Protein AF-A0A7J8RNU2-F1 (afdb_monomer_lite)

Organism: Gossypium davidsonii (NCBI:txid34287)

Structure (mmCIF, N/CA/C/O backbone):
data_AF-A0A7J8RNU2-F1
#
_entry.id   AF-A0A7J8RNU2-F1
#
loop_
_atom_site.group_PDB
_atom_site.id
_atom_site.type_symbol
_atom_site.label_atom_id
_atom_site.label_alt_id
_atom_site.label_comp_id
_atom_site.label_asym_id
_atom_site.label_entity_id
_atom_site.label_seq_id
_atom_site.pdbx_PDB_ins_code
_atom_site.Cartn_x
_atom_site.Cartn_y
_atom_site.Cartn_z
_atom_site.occupancy
_atom_site.B_iso_or_equiv
_atom_site.auth_seq_id
_atom_site.auth_comp_id
_atom_site.auth_asym_id
_atom_site.auth_atom_id
_atom_site.pdbx_PDB_model_num
ATOM 1 N N . MET A 1 1 ? -18.047 4.718 12.276 1.00 72.69 1 MET A N 1
ATOM 2 C CA . MET A 1 1 ? -16.599 5.070 12.309 1.00 72.69 1 MET A CA 1
ATOM 3 C C . MET A 1 1 ? -15.833 4.086 11.415 1.00 72.69 1 MET A C 1
ATOM 5 O O . MET A 1 1 ? -16.362 3.006 11.207 1.00 72.69 1 MET A O 1
ATOM 9 N N . VAL A 1 2 ? -14.664 4.427 10.847 1.00 89.31 2 VAL A N 1
ATOM 10 C CA . VAL A 1 2 ? -13.975 3.665 9.760 1.00 89.31 2 VAL A CA 1
ATOM 11 C C . VAL A 1 2 ? -13.922 2.143 9.970 1.00 89.31 2 VAL A C 1
ATOM 13 O O . VAL A 1 2 ? -14.193 1.394 9.038 1.00 89.31 2 VAL A O 1
ATOM 16 N N . GLU A 1 3 ? -13.651 1.686 11.192 1.00 93.69 3 GLU A N 1
ATOM 17 C CA . GLU A 1 3 ? -13.637 0.262 11.555 1.00 93.69 3 GLU A CA 1
ATOM 18 C C . GLU A 1 3 ? -14.936 -0.479 11.197 1.00 93.69 3 GLU A C 1
ATOM 20 O O . GLU A 1 3 ? -14.891 -1.553 10.603 1.00 93.69 3 GLU A O 1
ATOM 25 N N . GLN A 1 4 ? -16.094 0.117 11.495 1.00 95.00 4 GLN A N 1
ATOM 26 C CA . GLN A 1 4 ? -17.406 -0.473 11.205 1.00 95.00 4 GLN A CA 1
ATOM 27 C C . GLN A 1 4 ? -17.639 -0.608 9.696 1.00 95.00 4 GLN A C 1
ATOM 29 O O . GLN A 1 4 ? -18.223 -1.587 9.240 1.00 95.00 4 GLN A O 1
ATOM 34 N N . GLU A 1 5 ? -17.158 0.357 8.909 1.00 94.19 5 GLU A N 1
ATOM 35 C CA . GLU A 1 5 ? -17.260 0.295 7.450 1.00 94.19 5 GLU A CA 1
ATOM 36 C C . GLU A 1 5 ? -16.344 -0.800 6.890 1.00 94.19 5 GLU A C 1
ATOM 38 O O . GLU A 1 5 ? -16.766 -1.574 6.033 1.00 94.19 5 GLU A O 1
ATOM 43 N N . CYS A 1 6 ? -15.127 -0.947 7.427 1.00 93.56 6 CYS A N 1
ATOM 44 C CA . CYS A 1 6 ? -14.254 -2.071 7.085 1.00 93.56 6 CYS A CA 1
ATOM 45 C C . CYS A 1 6 ? -14.905 -3.420 7.420 1.00 93.56 6 CYS A C 1
ATOM 47 O O . CYS A 1 6 ? -14.882 -4.319 6.584 1.00 93.56 6 CYS A O 1
ATOM 49 N N . GLN A 1 7 ? -15.531 -3.557 8.594 1.00 94.81 7 GLN A N 1
ATOM 50 C CA . GLN A 1 7 ? -16.254 -4.775 8.984 1.00 94.81 7 GLN A CA 1
ATOM 51 C C . GLN A 1 7 ? -17.425 -5.076 8.036 1.00 94.81 7 GLN A C 1
ATOM 53 O O . GLN A 1 7 ? -17.612 -6.224 7.636 1.00 94.81 7 GLN A O 1
ATOM 58 N N . ARG A 1 8 ? -18.170 -4.046 7.615 1.00 95.56 8 ARG A N 1
ATOM 59 C CA . ARG A 1 8 ? -19.264 -4.170 6.639 1.00 95.56 8 ARG A CA 1
ATOM 60 C C . ARG A 1 8 ? -18.787 -4.661 5.271 1.00 95.56 8 ARG A C 1
ATOM 62 O O . ARG A 1 8 ? -19.500 -5.407 4.612 1.00 95.56 8 ARG A O 1
ATOM 69 N N . TRP A 1 9 ? -17.613 -4.233 4.812 1.00 95.12 9 TRP A N 1
ATOM 70 C CA . TRP A 1 9 ? -17.040 -4.722 3.552 1.00 95.12 9 TRP A CA 1
ATOM 71 C C . TRP A 1 9 ? -16.428 -6.113 3.693 1.00 95.12 9 TRP A C 1
ATOM 73 O O . TRP A 1 9 ? -16.591 -6.942 2.798 1.00 95.12 9 TRP A O 1
ATOM 83 N N . ALA A 1 10 ? -15.792 -6.395 4.828 1.00 93.19 10 ALA A N 1
ATOM 84 C CA . ALA A 1 10 ? -15.265 -7.719 5.128 1.00 93.19 10 ALA A CA 1
ATOM 85 C C . ALA A 1 10 ? -16.379 -8.779 5.157 1.00 93.19 10 ALA A C 1
ATOM 87 O O . ALA A 1 10 ? -16.202 -9.858 4.597 1.00 93.19 10 ALA A O 1
ATOM 88 N N . SER A 1 11 ? -17.559 -8.467 5.713 1.00 95.06 11 SER A N 1
ATOM 89 C CA . SER A 1 11 ? -18.706 -9.393 5.710 1.00 95.06 11 SER A CA 1
ATOM 90 C C . SER A 1 11 ? -19.267 -9.679 4.312 1.00 95.06 11 SER A C 1
ATOM 92 O O . SER A 1 11 ? -19.931 -10.693 4.117 1.00 95.06 11 SER A O 1
ATOM 94 N N . LYS A 1 12 ? -18.953 -8.832 3.324 1.00 95.88 12 LYS A N 1
ATOM 95 C CA . LYS A 1 12 ? -19.249 -9.048 1.899 1.00 95.88 12 LYS A CA 1
ATOM 96 C C . LYS A 1 12 ? -18.150 -9.822 1.161 1.00 95.88 12 LYS A C 1
ATOM 98 O O . LYS A 1 12 ? -18.189 -9.916 -0.061 1.00 95.88 12 LYS A O 1
ATOM 103 N N . GLY A 1 13 ? -17.150 -10.338 1.877 1.00 94.00 13 GLY A N 1
ATOM 104 C CA . GLY A 1 13 ? -16.038 -11.096 1.304 1.00 94.00 13 GLY A CA 1
ATOM 105 C C . GLY A 1 13 ? -14.924 -10.239 0.696 1.00 94.00 13 GLY A C 1
ATOM 106 O O . GLY A 1 13 ? -14.031 -10.782 0.049 1.00 94.00 13 GLY A O 1
ATOM 107 N N . ILE A 1 14 ? -14.934 -8.915 0.895 1.00 95.06 14 ILE A N 1
ATOM 108 C CA . ILE A 1 14 ? -13.822 -8.064 0.456 1.00 95.06 14 ILE A CA 1
ATOM 109 C C . ILE A 1 14 ? -12.623 -8.288 1.380 1.00 95.06 14 ILE A C 1
ATOM 111 O O . ILE A 1 14 ? -12.745 -8.198 2.601 1.00 95.06 14 ILE A O 1
ATOM 115 N N . ASN A 1 15 ? -11.445 -8.527 0.798 1.00 91.31 15 ASN A N 1
ATOM 116 C CA . ASN A 1 15 ? -10.196 -8.648 1.549 1.00 91.31 15 ASN A CA 1
ATOM 117 C C . ASN A 1 15 ? -9.733 -7.268 2.049 1.00 91.31 15 ASN A C 1
ATOM 119 O O . ASN A 1 15 ? -8.976 -6.563 1.380 1.00 91.31 15 ASN A O 1
ATOM 123 N N . ILE A 1 16 ? -10.235 -6.867 3.216 1.00 92.88 16 ILE A N 1
ATOM 124 C CA . ILE A 1 16 ? -9.942 -5.589 3.864 1.00 92.88 16 ILE A CA 1
ATOM 125 C C . ILE A 1 16 ? -9.574 -5.817 5.327 1.00 92.88 16 ILE A C 1
ATOM 127 O O . ILE A 1 16 ? -10.202 -6.600 6.032 1.00 92.88 16 ILE A O 1
ATOM 131 N N . THR A 1 17 ? -8.543 -5.118 5.799 1.00 90.56 17 THR A N 1
ATOM 132 C CA . THR A 1 17 ? -8.098 -5.182 7.196 1.00 90.56 17 THR A CA 1
ATOM 133 C C . THR A 1 17 ? -8.035 -3.777 7.780 1.00 90.56 17 THR A C 1
ATOM 135 O O . THR A 1 17 ? -7.386 -2.898 7.215 1.00 90.56 17 THR A O 1
ATOM 138 N N . TYR A 1 18 ? -8.683 -3.569 8.926 1.00 92.25 18 TYR A N 1
ATOM 139 C CA . TYR A 1 18 ? -8.556 -2.337 9.700 1.00 92.25 18 TYR A CA 1
ATOM 140 C C . TYR A 1 18 ? -7.345 -2.431 10.634 1.00 92.25 18 TYR A C 1
ATOM 142 O O . TYR A 1 18 ? -7.151 -3.442 11.307 1.00 92.25 18 TYR A O 1
ATOM 150 N N . GLN A 1 19 ? -6.507 -1.395 10.656 1.00 89.62 19 GLN A N 1
ATOM 151 C CA . GLN A 1 19 ? -5.301 -1.348 11.481 1.00 89.62 19 GLN A CA 1
ATOM 152 C C . GLN A 1 19 ? -5.173 0.021 12.140 1.00 89.62 19 GLN A C 1
ATOM 154 O O . GLN A 1 19 ? -5.241 1.054 11.472 1.00 89.62 19 GLN A O 1
ATOM 159 N N . ILE A 1 20 ? -4.920 0.015 13.446 1.00 89.62 20 ILE A N 1
ATOM 160 C CA . ILE A 1 20 ? -4.573 1.201 14.226 1.00 89.62 20 ILE A CA 1
ATOM 161 C C . ILE A 1 20 ? -3.194 1.029 14.848 1.00 89.62 20 ILE A C 1
ATOM 163 O O . ILE A 1 20 ? -2.641 -0.068 14.920 1.00 89.62 20 ILE A O 1
ATOM 167 N N . ARG A 1 21 ? -2.631 2.147 15.287 1.00 86.69 21 ARG A N 1
ATOM 168 C CA . ARG A 1 21 ? -1.355 2.209 15.987 1.00 86.69 21 ARG A CA 1
ATOM 169 C C . ARG A 1 21 ? -1.523 3.043 17.243 1.00 86.69 21 ARG A C 1
ATOM 171 O O . ARG A 1 21 ? -2.259 4.025 17.229 1.00 86.69 21 ARG A O 1
ATOM 178 N N . GLU A 1 22 ? -0.816 2.662 18.295 1.00 84.44 22 GLU A N 1
ATOM 179 C CA . GLU A 1 22 ? -0.909 3.316 19.603 1.00 84.44 22 GLU A CA 1
ATOM 180 C C . GLU A 1 22 ? -0.263 4.709 19.602 1.00 84.44 22 GLU A C 1
ATOM 182 O O . GLU A 1 22 ? -0.740 5.619 20.272 1.00 84.44 22 GLU A O 1
ATOM 187 N N . ASN A 1 23 ? 0.793 4.911 18.803 1.00 85.50 23 ASN A N 1
ATOM 188 C CA . ASN A 1 23 ? 1.496 6.191 18.696 1.00 85.50 23 ASN A CA 1
ATOM 189 C C . ASN A 1 23 ? 1.408 6.804 17.291 1.00 85.50 23 ASN A C 1
ATOM 191 O O . ASN A 1 23 ? 1.273 6.110 16.281 1.00 85.50 23 ASN A O 1
ATOM 195 N N . ARG A 1 24 ? 1.527 8.138 17.221 1.00 85.75 24 ARG A N 1
ATOM 196 C CA . ARG A 1 24 ? 1.455 8.912 15.968 1.00 85.75 24 ARG A CA 1
ATOM 197 C C . ARG A 1 24 ? 2.818 9.214 15.328 1.00 85.75 24 ARG A C 1
ATOM 199 O O . ARG A 1 24 ? 2.877 9.933 14.327 1.00 85.75 24 ARG A O 1
ATOM 206 N N . THR A 1 25 ? 3.900 8.620 15.821 1.00 87.94 25 THR A N 1
ATOM 207 C CA . THR A 1 25 ? 5.277 8.896 15.381 1.00 87.94 25 THR A CA 1
ATOM 208 C C . THR A 1 25 ? 5.465 8.673 13.878 1.00 87.94 25 THR A C 1
ATOM 210 O O . THR A 1 25 ? 5.077 7.640 13.340 1.00 87.94 25 THR A O 1
ATOM 213 N N . GLY A 1 26 ? 6.027 9.648 13.162 1.00 85.00 26 GLY A N 1
ATOM 214 C CA . GLY A 1 26 ? 6.294 9.536 11.720 1.00 85.00 26 GLY A CA 1
ATOM 215 C C . GLY A 1 26 ? 5.065 9.626 10.800 1.00 85.00 26 GLY A C 1
ATOM 216 O O . GLY A 1 26 ? 5.201 9.382 9.604 1.00 85.00 26 GLY A O 1
ATOM 217 N N . TYR A 1 27 ? 3.877 9.975 11.320 1.00 88.94 27 TYR A N 1
ATOM 218 C CA . TYR A 1 27 ? 2.659 10.235 10.528 1.00 88.94 27 TYR A CA 1
ATOM 219 C C . TYR A 1 27 ? 2.387 9.172 9.439 1.00 88.94 27 TYR A C 1
ATOM 221 O O . TYR A 1 27 ? 2.277 7.988 9.763 1.00 88.94 27 TYR A O 1
ATOM 229 N N . LYS A 1 28 ? 2.271 9.584 8.166 1.00 86.81 28 LYS A N 1
ATOM 230 C CA . LYS A 1 28 ? 2.007 8.712 7.011 1.00 86.81 28 LYS A CA 1
ATOM 231 C C . LYS A 1 28 ? 3.134 7.697 6.792 1.00 86.81 28 LYS A C 1
ATOM 233 O O . LYS A 1 28 ? 2.858 6.515 6.620 1.00 86.81 28 LYS A O 1
ATOM 238 N N . ALA A 1 29 ? 4.393 8.130 6.885 1.00 89.12 29 ALA A N 1
ATOM 239 C CA . ALA A 1 29 ? 5.552 7.250 6.723 1.00 89.12 29 ALA A CA 1
ATOM 240 C C . ALA A 1 29 ? 5.639 6.195 7.840 1.00 89.12 29 ALA A C 1
ATOM 242 O O . ALA A 1 29 ? 5.932 5.032 7.576 1.00 89.12 29 ALA A O 1
ATOM 243 N N . GLY A 1 30 ? 5.321 6.580 9.080 1.00 90.19 30 GLY A N 1
ATOM 244 C CA . GLY A 1 30 ? 5.244 5.662 10.216 1.00 90.19 30 GLY A CA 1
ATOM 245 C C . GLY A 1 30 ? 4.125 4.633 10.055 1.00 90.19 30 GLY A C 1
ATOM 246 O O . GLY A 1 30 ? 4.353 3.445 10.260 1.00 90.19 30 GLY A O 1
ATOM 247 N N . ALA A 1 31 ? 2.938 5.069 9.619 1.00 90.00 31 ALA A N 1
ATOM 248 C CA . ALA A 1 31 ? 1.823 4.166 9.335 1.00 90.00 31 ALA A CA 1
ATOM 249 C C . ALA A 1 31 ? 2.170 3.155 8.230 1.00 90.00 31 ALA A C 1
ATOM 251 O O . ALA A 1 31 ? 1.926 1.961 8.396 1.00 90.00 31 ALA A O 1
ATOM 252 N N . LEU A 1 32 ? 2.802 3.613 7.146 1.00 90.69 32 LEU A N 1
ATOM 253 C CA . LEU A 1 32 ? 3.255 2.743 6.063 1.00 90.69 32 LEU A CA 1
ATOM 254 C C . LEU A 1 32 ? 4.311 1.742 6.547 1.00 90.69 32 LEU A C 1
ATOM 256 O O . LEU A 1 32 ? 4.181 0.549 6.291 1.00 90.69 32 LEU A O 1
ATOM 260 N N . LYS A 1 33 ? 5.323 2.204 7.294 1.00 91.44 33 LYS A N 1
ATOM 261 C CA . LYS A 1 33 ? 6.384 1.345 7.836 1.00 91.44 33 LYS A CA 1
ATOM 262 C C . LYS A 1 33 ? 5.821 0.219 8.704 1.00 91.44 33 LYS A C 1
ATOM 264 O O . LYS A 1 33 ? 6.255 -0.918 8.560 1.00 91.44 33 LYS A O 1
ATOM 269 N N . G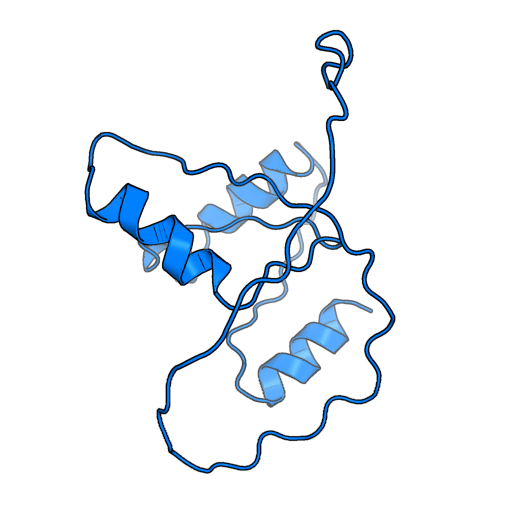LU A 1 34 ? 4.873 0.514 9.592 1.00 90.81 34 GLU A N 1
ATOM 270 C CA . GLU A 1 34 ? 4.233 -0.523 10.413 1.00 90.81 34 GLU A CA 1
ATOM 271 C C . GLU A 1 34 ? 3.310 -1.431 9.589 1.00 90.81 34 GLU A C 1
ATOM 273 O O . GLU A 1 34 ? 3.281 -2.641 9.816 1.00 90.81 34 GLU A O 1
ATOM 278 N N . GLY A 1 35 ? 2.604 -0.882 8.595 1.00 90.50 35 GLY A N 1
ATOM 279 C CA . GLY A 1 35 ? 1.784 -1.656 7.661 1.00 90.50 35 GLY A CA 1
ATOM 280 C C . GLY A 1 35 ? 2.592 -2.703 6.892 1.00 90.50 35 GLY A C 1
ATOM 281 O O . GLY A 1 35 ? 2.183 -3.859 6.821 1.00 90.50 35 GLY A O 1
ATOM 282 N N . LEU A 1 36 ? 3.783 -2.340 6.407 1.00 91.38 36 LEU A N 1
ATOM 283 C CA . LEU A 1 36 ? 4.666 -3.243 5.659 1.00 91.38 36 LEU A CA 1
ATOM 284 C C . LEU A 1 36 ? 5.241 -4.399 6.498 1.00 91.38 36 LEU A C 1
ATOM 286 O O . LEU A 1 36 ? 5.685 -5.396 5.936 1.00 91.38 36 LEU A O 1
ATOM 290 N N . LYS A 1 37 ? 5.221 -4.319 7.836 1.00 91.50 37 LYS A N 1
ATOM 291 C CA . LYS A 1 37 ? 5.683 -5.420 8.707 1.00 91.50 37 LYS A CA 1
ATOM 292 C C . LYS A 1 37 ? 4.654 -6.539 8.873 1.00 91.50 37 LYS A C 1
ATOM 294 O O . LYS A 1 37 ? 4.986 -7.595 9.418 1.00 91.50 37 LYS A O 1
ATOM 299 N N . ARG A 1 38 ? 3.398 -6.309 8.482 1.00 90.75 38 ARG A N 1
ATOM 300 C CA . ARG A 1 38 ? 2.304 -7.256 8.721 1.00 90.75 38 ARG A CA 1
ATOM 301 C C . ARG A 1 38 ? 2.504 -8.530 7.903 1.00 90.75 38 ARG A C 1
ATOM 303 O O . ARG A 1 38 ? 2.939 -8.483 6.758 1.00 90.75 38 ARG A O 1
ATOM 310 N N . SER A 1 39 ? 2.166 -9.677 8.493 1.00 90.69 39 SER A N 1
ATOM 311 C CA . SER A 1 39 ? 2.368 -10.996 7.876 1.00 90.69 39 SER A CA 1
ATOM 312 C C . SER A 1 39 ? 1.691 -11.116 6.514 1.00 90.69 39 SER A C 1
ATOM 314 O O . SER A 1 39 ? 2.317 -11.596 5.578 1.00 90.69 39 SER A O 1
ATOM 316 N N . TYR A 1 40 ? 0.466 -10.603 6.376 1.00 85.69 40 TYR A N 1
ATOM 317 C CA . TYR A 1 40 ? -0.274 -10.644 5.114 1.00 85.69 40 TYR A CA 1
ATOM 318 C C . TYR A 1 40 ? 0.403 -9.853 3.981 1.00 85.69 40 TYR A C 1
ATOM 320 O O . TYR A 1 40 ? 0.253 -10.226 2.824 1.00 85.69 40 TYR A O 1
ATOM 328 N N . VAL A 1 41 ? 1.187 -8.810 4.291 1.00 88.56 41 VAL A N 1
ATOM 329 C CA . VAL A 1 41 ? 1.919 -8.020 3.281 1.00 88.56 41 VAL A CA 1
ATOM 330 C C . VAL A 1 41 ? 3.142 -8.768 2.757 1.00 88.56 41 VAL A C 1
ATOM 332 O O . VAL A 1 41 ? 3.545 -8.553 1.621 1.00 88.56 41 VAL A O 1
ATOM 335 N N . LYS A 1 42 ? 3.711 -9.698 3.536 1.00 87.50 42 LYS A N 1
ATOM 336 C CA . LYS A 1 42 ? 4.888 -10.482 3.119 1.00 87.50 42 LYS A CA 1
ATOM 337 C C . LYS A 1 42 ? 4.622 -11.388 1.914 1.00 87.50 42 LYS A C 1
ATOM 339 O O . LYS A 1 42 ? 5.569 -11.876 1.312 1.00 87.50 42 LYS A O 1
ATOM 344 N N . HIS A 1 43 ? 3.353 -11.623 1.591 1.00 88.06 43 HIS A N 1
ATOM 345 C CA . HIS A 1 43 ? 2.921 -12.400 0.432 1.00 88.06 43 HIS A CA 1
ATOM 346 C C . HIS A 1 43 ? 2.567 -11.519 -0.777 1.00 88.06 43 HIS A C 1
ATOM 348 O O . HIS A 1 43 ? 2.169 -12.042 -1.813 1.00 88.06 43 HIS A O 1
ATOM 354 N N . CYS A 1 44 ? 2.677 -10.192 -0.655 1.00 91.06 44 CYS A N 1
ATOM 355 C CA . CYS A 1 44 ? 2.418 -9.253 -1.739 1.00 91.06 44 CYS A CA 1
ATOM 356 C C . CYS A 1 44 ? 3.718 -8.919 -2.479 1.00 91.06 44 CYS A C 1
ATOM 358 O O . CYS A 1 44 ? 4.697 -8.512 -1.860 1.00 91.06 44 CYS A O 1
ATOM 360 N N . GLU A 1 45 ? 3.701 -9.019 -3.806 1.00 91.88 45 GLU A N 1
ATOM 361 C CA . GLU A 1 45 ? 4.831 -8.614 -4.658 1.00 91.88 45 GLU A CA 1
ATOM 362 C C . GLU A 1 45 ? 4.895 -7.092 -4.848 1.00 91.88 45 GLU A C 1
ATOM 364 O O . GLU A 1 45 ? 5.970 -6.507 -4.952 1.00 91.88 45 GLU A O 1
ATOM 369 N N . TYR A 1 46 ? 3.729 -6.440 -4.850 1.00 93.88 46 TYR A N 1
ATOM 370 C CA . TYR A 1 46 ? 3.583 -5.006 -5.072 1.00 93.88 46 TYR A CA 1
ATOM 371 C C . TYR A 1 46 ? 2.705 -4.373 -3.996 1.00 93.88 46 TYR A C 1
ATOM 373 O O . TYR A 1 46 ? 1.771 -4.992 -3.483 1.00 93.88 46 TYR A O 1
ATOM 381 N N . VAL A 1 47 ? 2.970 -3.101 -3.696 1.00 93.50 47 VAL A N 1
ATOM 382 C CA . VAL A 1 47 ? 2.172 -2.298 -2.764 1.00 93.50 47 VAL A CA 1
ATOM 383 C C . VAL A 1 47 ? 1.704 -1.035 -3.472 1.00 93.50 47 VAL A C 1
ATOM 385 O O . VAL A 1 47 ? 2.512 -0.257 -3.974 1.00 93.50 47 VAL A O 1
ATOM 388 N N . ALA A 1 48 ? 0.391 -0.818 -3.484 1.00 93.75 48 ALA A N 1
ATOM 389 C CA . ALA A 1 48 ? -0.218 0.423 -3.944 1.00 93.75 48 ALA A CA 1
ATOM 390 C C . ALA A 1 48 ? -0.672 1.256 -2.740 1.00 93.75 48 ALA A C 1
ATOM 392 O O . ALA A 1 48 ? -1.261 0.727 -1.797 1.00 93.75 48 ALA A O 1
ATOM 393 N N . ILE A 1 49 ? -0.396 2.560 -2.770 1.00 92.25 49 ILE A N 1
ATOM 394 C CA . ILE A 1 49 ? -0.714 3.488 -1.681 1.00 92.25 49 ILE A CA 1
ATOM 395 C C . ILE A 1 49 ? -1.643 4.565 -2.233 1.00 92.25 49 ILE A C 1
ATOM 397 O O . ILE A 1 49 ? -1.292 5.256 -3.188 1.00 92.25 49 ILE A O 1
ATOM 401 N N . PHE A 1 50 ? -2.804 4.723 -1.602 1.00 90.25 50 PHE A N 1
ATOM 402 C CA . PHE A 1 50 ? -3.790 5.748 -1.932 1.00 90.25 50 PHE A CA 1
ATOM 403 C C . PHE A 1 50 ? -4.115 6.570 -0.686 1.00 90.25 50 PHE A C 1
ATOM 405 O O . PHE A 1 50 ? -4.191 6.021 0.416 1.00 90.25 50 PHE A O 1
ATOM 412 N N . ASP A 1 51 ? -4.305 7.877 -0.858 1.00 88.38 51 ASP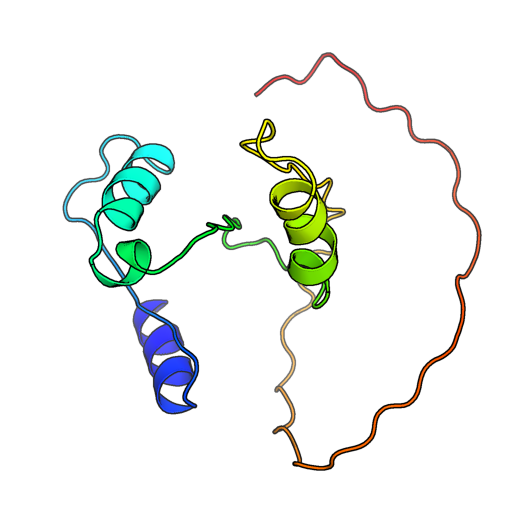 A N 1
ATOM 413 C CA . ASP A 1 51 ? -4.874 8.718 0.195 1.00 88.38 51 ASP A CA 1
ATOM 414 C C . ASP A 1 51 ? -6.383 8.466 0.335 1.00 88.38 51 ASP A C 1
ATOM 416 O O . ASP A 1 51 ? -7.041 8.007 -0.598 1.00 88.38 51 ASP A O 1
ATOM 420 N N . ALA A 1 52 ? -6.932 8.717 1.526 1.00 86.31 52 ALA A N 1
ATOM 421 C CA . ALA A 1 52 ? -8.303 8.330 1.884 1.00 86.31 52 ALA A CA 1
ATOM 422 C C . ALA A 1 52 ? -9.395 9.075 1.091 1.00 86.31 52 ALA A C 1
ATOM 424 O O . ALA A 1 52 ? -10.536 8.622 1.018 1.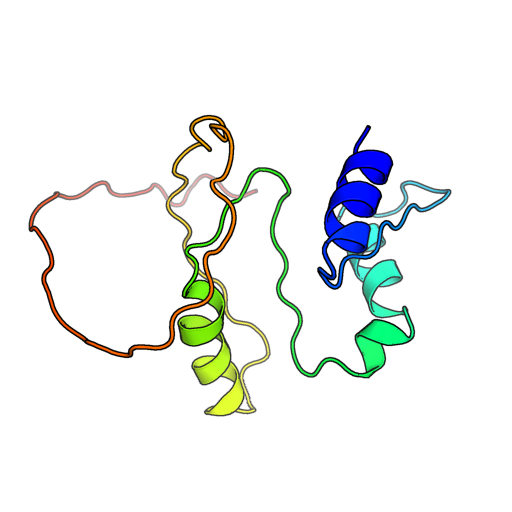00 86.31 52 ALA A O 1
ATOM 425 N N . ASP A 1 53 ? -9.054 10.219 0.515 1.00 83.38 53 ASP A N 1
ATOM 426 C CA . ASP A 1 53 ? -9.900 11.044 -0.342 1.00 83.38 53 ASP A CA 1
ATOM 427 C C . ASP A 1 53 ? -9.721 10.7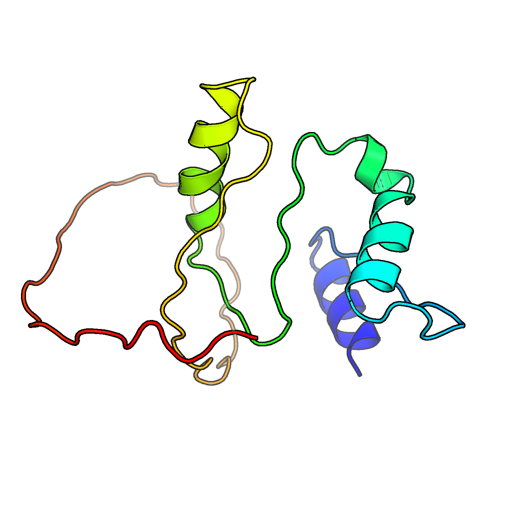33 -1.835 1.00 83.38 53 ASP A C 1
ATOM 429 O O . ASP A 1 53 ? -10.468 11.246 -2.674 1.00 83.38 53 ASP A O 1
ATOM 433 N N . PHE A 1 54 ? -8.774 9.857 -2.179 1.00 81.81 54 PHE A N 1
ATOM 434 C CA . PHE A 1 54 ? -8.480 9.511 -3.554 1.00 81.81 54 PHE A CA 1
ATOM 435 C C . PHE A 1 54 ? -9.206 8.236 -4.008 1.00 81.81 54 PHE A C 1
ATOM 437 O O . PHE A 1 54 ? -9.141 7.184 -3.372 1.00 81.81 54 PHE A O 1
ATOM 444 N N . ARG A 1 55 ? -9.871 8.318 -5.167 1.00 85.38 55 ARG A N 1
ATOM 445 C CA . ARG A 1 55 ? -10.538 7.185 -5.823 1.00 85.38 55 ARG A CA 1
ATOM 446 C C . ARG A 1 55 ? -9.835 6.862 -7.146 1.00 85.38 55 ARG A C 1
ATOM 448 O O . ARG A 1 55 ? -10.024 7.612 -8.105 1.00 85.38 55 ARG A O 1
ATOM 455 N N . PRO A 1 56 ? -9.023 5.790 -7.219 1.00 85.50 56 PRO A N 1
ATOM 456 C CA . PRO A 1 56 ? -8.416 5.374 -8.478 1.00 85.50 56 PRO A CA 1
ATOM 457 C C . PRO A 1 56 ? -9.481 4.932 -9.480 1.00 85.50 56 PRO A C 1
ATOM 459 O O . PRO A 1 56 ? -10.521 4.391 -9.102 1.00 85.50 56 PRO A O 1
ATOM 462 N N . GLU A 1 57 ? -9.187 5.114 -10.768 1.00 87.81 57 GLU A N 1
ATOM 463 C CA . GLU A 1 57 ? -9.954 4.456 -11.826 1.00 87.81 57 GLU A CA 1
ATOM 464 C C . GLU A 1 57 ? -9.862 2.925 -11.649 1.00 87.81 57 GLU A C 1
ATOM 466 O O . GLU A 1 57 ? -8.796 2.429 -11.261 1.00 87.81 57 GLU A O 1
ATOM 471 N N . PRO A 1 58 ? -10.925 2.151 -11.945 1.00 89.88 58 PRO A N 1
ATOM 472 C CA . PRO A 1 58 ? -10.944 0.702 -11.706 1.00 89.88 58 PRO A CA 1
ATOM 473 C C . PRO A 1 58 ? -9.814 -0.073 -12.403 1.00 89.88 58 PRO A C 1
ATOM 475 O O . PRO A 1 58 ? -9.430 -1.158 -11.972 1.00 89.88 58 PRO A O 1
ATOM 478 N N . ASP A 1 59 ? -9.261 0.483 -13.481 1.00 91.31 59 ASP A N 1
ATOM 479 C CA . ASP A 1 59 ? -8.186 -0.110 -14.273 1.00 91.31 59 ASP A CA 1
ATOM 480 C C . ASP A 1 59 ? -6.771 0.313 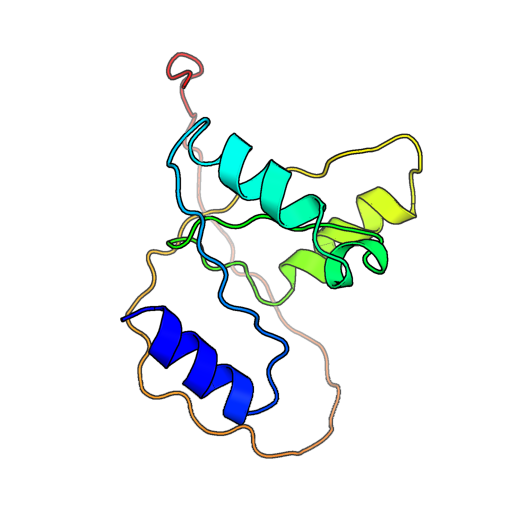-13.833 1.00 91.31 59 ASP A C 1
ATOM 482 O O . ASP A 1 59 ? -5.786 -0.118 -14.436 1.00 91.31 59 ASP A O 1
ATOM 486 N N . PHE A 1 60 ? -6.650 1.138 -12.787 1.00 91.88 60 PHE A N 1
ATOM 487 C CA . PHE A 1 60 ? -5.395 1.760 -12.362 1.00 91.88 60 PHE A CA 1
ATOM 488 C C . PHE A 1 60 ? -4.255 0.751 -12.193 1.00 91.88 60 PHE A C 1
ATOM 490 O O . PHE A 1 60 ? -3.191 0.921 -12.786 1.00 91.88 60 PHE A O 1
ATOM 497 N N . LEU A 1 61 ? -4.487 -0.321 -11.426 1.00 92.50 61 LEU A N 1
ATOM 498 C CA . LEU A 1 61 ? -3.471 -1.344 -11.158 1.00 92.50 61 LEU A CA 1
ATOM 499 C C . LEU A 1 61 ? -3.096 -2.125 -12.422 1.00 92.50 61 LEU A C 1
ATOM 501 O O . LEU A 1 61 ? -1.922 -2.413 -12.638 1.00 92.50 61 LEU A O 1
ATOM 505 N N . ARG A 1 62 ? -4.072 -2.408 -13.298 1.00 94.75 62 ARG A N 1
ATOM 506 C CA . ARG A 1 62 ? -3.827 -3.098 -14.578 1.00 94.75 62 ARG A CA 1
ATOM 507 C C . ARG A 1 62 ? -2.927 -2.274 -15.496 1.00 94.75 62 ARG A C 1
ATOM 509 O O . ARG A 1 62 ? -2.163 -2.850 -16.259 1.00 94.75 62 ARG A O 1
ATOM 516 N N . ARG A 1 63 ? -3.006 -0.942 -15.418 1.00 93.25 63 ARG A N 1
ATOM 517 C CA . ARG A 1 63 ? -2.145 -0.030 -16.182 1.00 93.25 63 ARG A CA 1
ATOM 518 C C . ARG A 1 63 ? -0.788 0.223 -15.526 1.00 93.25 63 ARG A C 1
ATOM 520 O O . ARG A 1 63 ? 0.167 0.470 -16.252 1.00 93.25 63 ARG A O 1
ATOM 527 N N . SER A 1 64 ? -0.686 0.196 -14.196 1.00 94.00 64 SER A N 1
ATOM 528 C CA . SER A 1 64 ? 0.549 0.561 -13.486 1.00 94.00 64 SER A CA 1
ATOM 529 C C . SER A 1 64 ? 1.506 -0.611 -13.255 1.00 94.00 64 SER A C 1
ATOM 531 O O . SER A 1 64 ? 2.708 -0.447 -13.448 1.00 94.00 64 SER A O 1
ATOM 533 N N . ILE A 1 65 ? 1.001 -1.796 -12.900 1.00 95.12 65 ILE A N 1
ATOM 534 C CA . ILE A 1 65 ? 1.829 -2.975 -12.586 1.00 95.12 65 ILE A CA 1
ATOM 535 C C . ILE A 1 65 ? 2.742 -3.410 -13.752 1.00 95.12 65 ILE A C 1
ATOM 537 O O . ILE A 1 65 ? 3.903 -3.721 -13.480 1.00 95.12 65 ILE A O 1
ATOM 541 N N . PRO A 1 66 ? 2.322 -3.386 -15.037 1.00 95.81 66 PRO A N 1
ATOM 542 C CA . PRO A 1 66 ? 3.190 -3.807 -16.141 1.00 95.81 66 PRO A CA 1
ATOM 543 C C . PRO A 1 66 ? 4.517 -3.044 -16.244 1.00 95.81 66 PRO A C 1
ATOM 545 O O . PRO A 1 66 ? 5.501 -3.613 -16.706 1.00 95.81 66 PRO A O 1
ATOM 548 N N . PHE A 1 67 ? 4.581 -1.786 -15.793 1.00 94.31 67 PHE A N 1
ATOM 549 C CA . PHE A 1 67 ? 5.838 -1.029 -15.770 1.00 94.31 67 PHE A CA 1
ATOM 550 C C . PHE A 1 67 ? 6.862 -1.610 -14.784 1.00 94.31 67 PHE A C 1
ATOM 552 O O . PHE A 1 67 ? 8.055 -1.500 -15.040 1.00 94.31 67 PHE A O 1
ATOM 559 N N . LEU A 1 68 ? 6.405 -2.234 -13.691 1.00 93.94 68 LEU A N 1
ATOM 560 C CA . LEU A 1 68 ? 7.260 -2.909 -12.707 1.00 93.94 68 LEU A CA 1
ATOM 561 C C . LEU A 1 68 ? 7.614 -4.333 -13.153 1.00 93.94 68 LEU A C 1
ATOM 563 O O . LEU A 1 68 ? 8.749 -4.763 -13.000 1.00 93.94 68 LEU A O 1
ATOM 567 N N . VAL A 1 69 ? 6.656 -5.066 -13.730 1.00 95.06 69 VAL A N 1
ATOM 568 C CA . VAL A 1 69 ? 6.873 -6.450 -14.199 1.00 95.06 69 VAL A CA 1
ATOM 569 C C . VAL A 1 69 ? 7.874 -6.497 -15.354 1.00 95.06 69 VAL A C 1
ATOM 571 O O . VAL A 1 69 ? 8.748 -7.357 -15.389 1.00 95.06 69 VAL A O 1
ATOM 574 N N . ASN A 1 70 ? 7.754 -5.568 -16.305 1.00 94.75 70 ASN A N 1
ATOM 575 C CA . ASN A 1 70 ? 8.554 -5.589 -17.529 1.00 94.75 70 ASN A CA 1
ATOM 576 C C . ASN A 1 70 ? 9.939 -4.951 -17.362 1.00 94.75 70 ASN A C 1
ATOM 578 O O . ASN A 1 70 ? 10.736 -4.992 -18.298 1.00 94.75 70 ASN A O 1
ATOM 582 N N . ASN A 1 71 ? 10.218 -4.327 -16.215 1.00 91.81 71 ASN A N 1
ATOM 583 C CA . ASN A 1 71 ? 11.500 -3.691 -15.952 1.00 91.81 71 ASN A CA 1
ATOM 584 C C . ASN A 1 71 ? 11.906 -3.863 -14.475 1.00 91.81 71 ASN A C 1
ATOM 586 O O . ASN A 1 71 ? 11.447 -3.091 -13.628 1.00 91.81 71 ASN A O 1
ATOM 590 N N . PRO A 1 72 ? 12.787 -4.834 -14.162 1.00 91.19 72 PRO A N 1
ATOM 591 C CA . PRO A 1 72 ? 13.197 -5.116 -12.788 1.00 91.19 72 PRO A CA 1
ATOM 592 C C . PRO A 1 72 ? 14.032 -3.995 -12.146 1.00 91.19 72 PRO A C 1
ATOM 594 O O . PRO A 1 72 ? 14.184 -3.989 -10.927 1.00 91.19 72 PRO A O 1
ATOM 597 N N . ASP A 1 73 ? 14.535 -3.032 -12.925 1.00 94.12 73 ASP A N 1
ATOM 598 C CA . ASP A 1 73 ? 15.309 -1.896 -12.407 1.00 94.12 73 ASP A CA 1
ATOM 599 C C . ASP A 1 73 ? 14.413 -0.769 -11.855 1.00 94.12 73 ASP A C 1
ATOM 601 O O . ASP A 1 73 ? 14.901 0.191 -11.251 1.00 94.12 73 ASP A O 1
ATOM 605 N N . ILE A 1 74 ? 13.090 -0.857 -12.047 1.00 92.62 74 ILE A N 1
ATOM 606 C CA . ILE A 1 74 ? 12.128 0.136 -11.560 1.00 92.62 74 ILE A CA 1
ATOM 607 C C . ILE A 1 74 ? 11.541 -0.312 -10.219 1.00 92.62 74 ILE A C 1
ATOM 609 O O . ILE A 1 74 ? 10.864 -1.329 -10.120 1.00 92.62 74 ILE A O 1
ATOM 613 N N . ALA A 1 75 ? 11.713 0.522 -9.191 1.00 89.62 75 ALA A N 1
ATOM 614 C CA . ALA A 1 75 ? 11.161 0.278 -7.855 1.00 89.62 75 ALA A CA 1
ATOM 615 C C . ALA A 1 75 ? 9.836 1.017 -7.572 1.00 89.62 75 ALA A C 1
ATOM 617 O O . ALA A 1 75 ? 9.180 0.744 -6.567 1.00 89.62 75 ALA A O 1
ATOM 618 N N . LEU A 1 76 ? 9.447 1.987 -8.412 1.00 93.88 76 LEU A N 1
ATOM 619 C CA . LEU A 1 76 ? 8.282 2.844 -8.174 1.00 93.88 76 LEU A CA 1
ATOM 620 C C . LEU A 1 76 ? 7.628 3.306 -9.478 1.00 93.88 76 LEU A C 1
ATOM 622 O O . LEU A 1 76 ? 8.296 3.787 -10.389 1.00 93.88 76 LEU A O 1
ATOM 626 N N . VAL A 1 77 ? 6.296 3.266 -9.503 1.00 92.44 77 VAL A N 1
ATOM 627 C CA . VAL A 1 77 ? 5.468 3.914 -10.525 1.00 92.44 77 VAL A CA 1
ATOM 628 C C . VAL A 1 77 ? 4.623 4.984 -9.846 1.00 92.44 77 VAL A C 1
ATOM 630 O O . VAL A 1 77 ? 3.784 4.679 -9.000 1.00 92.44 77 VAL A O 1
ATOM 633 N N . GLN A 1 78 ? 4.825 6.244 -10.229 1.00 92.25 78 GLN A N 1
ATOM 634 C CA . GLN A 1 78 ? 4.007 7.361 -9.767 1.00 92.25 78 GLN A CA 1
ATOM 635 C C . GLN A 1 78 ? 3.040 7.778 -10.873 1.00 92.25 78 GLN A C 1
ATOM 637 O O . GLN A 1 78 ? 3.445 8.173 -11.964 1.00 92.25 78 GLN A O 1
ATOM 642 N N . ALA A 1 79 ? 1.745 7.711 -10.583 1.00 86.12 79 ALA A N 1
ATOM 643 C CA . ALA A 1 79 ? 0.712 8.130 -11.513 1.00 86.12 79 ALA A CA 1
ATOM 644 C C . ALA A 1 79 ? 0.252 9.558 -11.219 1.00 86.12 79 ALA A C 1
ATOM 646 O O . ALA A 1 79 ? 0.085 9.950 -10.062 1.00 86.12 79 ALA A O 1
ATOM 647 N N . ARG A 1 80 ? -0.036 10.315 -12.280 1.00 81.50 80 ARG A N 1
ATOM 648 C CA . ARG A 1 80 ? -0.798 11.555 -12.154 1.00 81.50 80 ARG A CA 1
ATOM 649 C C . ARG A 1 80 ? -2.276 11.215 -12.054 1.00 81.50 80 ARG A C 1
ATOM 651 O O . ARG A 1 80 ? -2.832 10.553 -12.928 1.00 81.50 80 ARG A O 1
ATOM 658 N N . LEU A 1 81 ? -2.903 11.705 -10.999 1.00 69.62 81 LEU A N 1
ATOM 659 C CA . LEU A 1 81 ? -4.297 11.447 -10.701 1.00 69.62 81 LEU A CA 1
ATOM 660 C C . LEU A 1 81 ? -5.067 12.760 -10.834 1.00 69.62 81 LEU A C 1
ATOM 662 O O . LEU A 1 81 ? -4.824 13.707 -10.092 1.00 69.62 81 LEU A O 1
ATOM 666 N N . HIS A 1 82 ? -5.965 12.845 -11.816 1.00 68.25 82 HIS A N 1
ATOM 667 C CA . HIS A 1 82 ? -6.867 13.988 -11.929 1.00 68.25 82 HIS A CA 1
ATOM 668 C C . HIS A 1 82 ? -8.021 13.754 -10.956 1.00 68.25 82 HIS A C 1
ATOM 670 O O . HIS A 1 82 ? -8.876 12.904 -11.197 1.00 68.25 82 HIS A O 1
ATOM 676 N N . GLY A 1 83 ? -8.006 14.459 -9.825 1.00 52.91 83 GLY A N 1
ATOM 677 C CA . GLY A 1 83 ? -9.039 14.337 -8.805 1.00 52.91 83 GLY A CA 1
ATOM 678 C C . GLY A 1 83 ? -10.410 14.698 -9.369 1.00 52.91 83 GLY A C 1
ATOM 679 O O . GLY A 1 83 ? -10.730 15.870 -9.544 1.00 52.91 83 GLY A O 1
ATOM 680 N N . LYS A 1 84 ? -11.257 13.698 -9.613 1.00 49.47 84 LYS A N 1
ATOM 681 C CA . LYS A 1 84 ? -12.697 13.907 -9.502 1.00 49.47 84 LYS A CA 1
ATOM 682 C C . LYS A 1 84 ? -12.995 13.799 -8.017 1.00 49.47 84 LYS A C 1
ATOM 684 O O . LYS A 1 84 ? -12.908 12.707 -7.461 1.00 49.47 84 LYS A O 1
ATOM 689 N N . LEU A 1 85 ? -13.299 14.928 -7.372 1.00 45.03 85 LEU A N 1
ATOM 690 C CA . LEU A 1 85 ? -13.917 14.917 -6.047 1.00 45.03 85 LEU A CA 1
ATOM 691 C C . LEU A 1 85 ? -15.013 13.856 -6.070 1.00 45.03 85 LEU A C 1
ATOM 693 O O . LEU A 1 85 ? -15.856 13.853 -6.972 1.00 45.03 85 LEU A O 1
ATOM 697 N N . ALA A 1 86 ? -14.941 12.928 -5.123 1.00 49.81 86 ALA A N 1
ATOM 698 C CA . ALA A 1 86 ? -15.929 11.892 -4.929 1.00 49.81 86 ALA A CA 1
ATOM 699 C C . ALA A 1 86 ? -17.325 12.528 -4.849 1.00 49.81 86 ALA A C 1
ATOM 701 O O . ALA A 1 86 ? -17.753 12.961 -3.782 1.00 49.81 86 ALA A O 1
ATOM 702 N N . LYS A 1 87 ? -18.063 12.580 -5.967 1.00 40.75 87 LYS A N 1
ATOM 703 C CA . LYS A 1 87 ? -19.514 12.756 -5.900 1.00 40.75 87 LYS A CA 1
ATOM 704 C C . LYS A 1 87 ? -20.029 11.589 -5.056 1.00 40.75 87 LYS A C 1
ATOM 706 O O . LYS A 1 87 ? -19.556 10.457 -5.215 1.00 40.75 87 LYS A O 1
ATOM 711 N N . GLY A 1 88 ? -20.870 11.912 -4.073 1.00 37.62 88 GLY A N 1
ATOM 712 C CA . GLY A 1 88 ? -21.315 10.994 -3.029 1.00 37.62 88 GLY A CA 1
ATOM 713 C C . GLY A 1 88 ? -21.680 9.625 -3.596 1.00 37.62 88 GLY A C 1
ATOM 714 O O . GLY A 1 88 ? -22.287 9.531 -4.661 1.00 37.62 88 GLY A O 1
ATOM 715 N N . MET A 1 89 ? -21.265 8.566 -2.899 1.00 41.00 89 MET A N 1
ATOM 716 C CA . MET A 1 89 ? -21.765 7.222 -3.175 1.00 41.00 89 MET A CA 1
ATOM 717 C C . MET A 1 89 ? -23.284 7.255 -2.987 1.00 41.00 89 MET A C 1
ATOM 719 O O . MET A 1 89 ? -23.764 7.280 -1.857 1.00 41.00 89 MET A O 1
ATOM 723 N N . GLY A 1 90 ? -24.030 7.284 -4.093 1.00 41.78 90 GLY A N 1
ATOM 724 C CA . GLY A 1 90 ? -25.394 6.770 -4.104 1.00 41.78 90 GLY A CA 1
ATOM 725 C C . GLY A 1 90 ? -25.378 5.280 -3.735 1.00 41.78 90 GLY A C 1
ATOM 726 O O . GLY A 1 90 ? -24.308 4.658 -3.780 1.00 41.78 90 GLY A O 1
ATOM 727 N N . PRO A 1 91 ? -26.520 4.708 -3.321 1.00 33.59 91 PRO A N 1
ATOM 728 C CA . PRO A 1 91 ? -26.600 3.297 -2.957 1.00 33.59 91 PRO A CA 1
ATOM 729 C C . PRO A 1 91 ? -26.030 2.445 -4.098 1.00 33.59 91 PRO A C 1
ATOM 731 O O . PRO A 1 91 ? -26.453 2.570 -5.242 1.00 33.59 91 PRO A O 1
ATOM 734 N N . GLN A 1 92 ? -25.004 1.648 -3.793 1.00 45.66 92 GLN A N 1
ATOM 735 C CA . GLN A 1 92 ? -24.414 0.735 -4.766 1.00 45.66 92 GLN A CA 1
ATOM 736 C C . GLN A 1 92 ? -25.406 -0.401 -5.024 1.00 45.66 92 GLN A C 1
ATOM 738 O O . GLN A 1 92 ? -25.762 -1.110 -4.082 1.00 45.66 92 GLN A O 1
ATOM 743 N N . GLU A 1 93 ? -25.845 -0.545 -6.275 1.00 38.56 93 GLU A N 1
ATOM 744 C CA . GLU A 1 93 ? -26.571 -1.727 -6.742 1.00 38.56 93 GLU A CA 1
ATOM 745 C C . GLU A 1 93 ? -25.700 -2.978 -6.559 1.00 38.56 93 GLU A C 1
ATOM 747 O O . GLU A 1 93 ? -24.482 -2.953 -6.765 1.00 38.56 93 GLU A O 1
ATOM 752 N N . GLU A 1 94 ? -26.328 -4.059 -6.099 1.00 32.56 94 GLU A N 1
ATOM 753 C CA . GLU A 1 94 ? -25.690 -5.355 -5.875 1.00 32.56 94 GLU A CA 1
ATOM 754 C C . GLU A 1 94 ? -25.155 -5.941 -7.192 1.00 32.56 94 GLU A C 1
ATOM 756 O O . GLU A 1 94 ? -25.800 -5.799 -8.233 1.00 32.56 94 GLU A O 1
ATOM 761 N N . PRO A 1 95 ? -24.000 -6.632 -7.192 1.00 36.53 95 PRO A N 1
ATOM 762 C CA . PRO A 1 95 ? -23.495 -7.239 -8.412 1.00 36.53 95 PRO A CA 1
ATOM 763 C C . PRO A 1 95 ? -24.342 -8.466 -8.773 1.00 36.53 95 PRO A C 1
ATOM 765 O O . PRO A 1 95 ? -24.198 -9.534 -8.177 1.00 36.53 95 PRO A O 1
ATOM 768 N N . THR A 1 96 ? -25.205 -8.335 -9.781 1.00 35.16 96 THR A N 1
ATOM 769 C CA . THR A 1 96 ? -25.822 -9.490 -10.439 1.00 35.16 96 THR A CA 1
ATOM 770 C C . THR A 1 96 ? -24.773 -10.219 -11.268 1.00 35.16 96 THR A C 1
ATOM 772 O O . THR A 1 96 ? -24.140 -9.656 -12.161 1.00 35.16 96 THR A O 1
ATOM 775 N N . ASN A 1 97 ? -24.591 -11.490 -10.937 1.00 41.62 97 ASN A N 1
ATOM 776 C CA . ASN A 1 97 ? -23.635 -12.407 -11.526 1.00 41.62 97 ASN A CA 1
ATOM 777 C C . ASN A 1 97 ? -24.046 -12.789 -12.958 1.00 41.62 97 ASN A C 1
ATOM 779 O O . ASN A 1 97 ? -24.849 -13.701 -13.124 1.00 41.62 97 ASN A O 1
ATOM 783 N N . HIS A 1 98 ? -23.488 -12.138 -13.981 1.00 37.03 98 HIS A N 1
ATOM 784 C CA . HIS A 1 98 ? -23.548 -12.631 -15.359 1.00 37.03 98 HIS A CA 1
ATOM 785 C C . HIS A 1 98 ? -22.211 -12.405 -16.069 1.00 37.03 98 HIS A C 1
ATOM 787 O O . HIS A 1 98 ? -21.726 -11.282 -16.191 1.00 37.03 98 HIS A O 1
ATOM 793 N N . GLY A 1 99 ? -21.601 -13.510 -16.503 1.00 38.75 99 GLY A N 1
ATOM 794 C CA . GLY A 1 99 ? -20.410 -13.509 -17.340 1.00 38.75 99 GLY A CA 1
ATOM 795 C C . GLY A 1 99 ? -20.691 -12.946 -18.734 1.00 38.75 99 GLY A C 1
ATOM 796 O O . GLY A 1 99 ? -21.769 -13.141 -19.288 1.00 38.75 99 GLY A O 1
ATOM 797 N N . GLY A 1 100 ? -19.690 -12.274 -19.294 1.00 31.77 100 GLY A N 1
ATOM 798 C CA . GLY A 1 100 ? -19.703 -11.754 -20.657 1.00 31.77 100 GLY A CA 1
ATOM 799 C C . GLY A 1 100 ? -18.604 -10.714 -20.835 1.00 31.77 100 GLY A C 1
ATOM 800 O O . GLY A 1 100 ? -18.651 -9.645 -20.235 1.00 31.77 100 GLY A O 1
ATOM 801 N N . VAL A 1 101 ? -17.579 -11.055 -21.611 1.00 38.66 101 VAL A N 1
ATOM 802 C CA . VAL A 1 101 ? -16.593 -10.105 -22.137 1.00 38.66 101 VAL A CA 1
ATOM 803 C C . VAL A 1 101 ? -17.153 -9.505 -23.418 1.00 38.66 101 VAL A C 1
ATOM 805 O O . VAL A 1 101 ? -17.534 -10.277 -24.284 1.00 38.66 101 VAL A O 1
ATOM 808 N N . ASP A 1 102 ? -17.125 -8.178 -23.560 1.00 30.72 102 ASP A N 1
ATOM 809 C CA . ASP A 1 102 ? -17.145 -7.512 -24.869 1.00 30.72 102 ASP A CA 1
ATOM 810 C C . ASP A 1 102 ? -16.387 -6.159 -24.828 1.00 30.72 102 ASP A C 1
ATOM 812 O O . ASP A 1 102 ? -16.471 -5.440 -23.825 1.00 30.72 102 ASP A O 1
ATOM 816 N N . PRO A 1 103 ? -15.603 -5.809 -25.874 1.00 41.25 103 PRO A N 1
ATOM 817 C CA . PRO A 1 103 ? -14.823 -4.569 -25.970 1.00 41.25 103 PRO A CA 1
ATOM 818 C C . PRO A 1 103 ? -15.519 -3.465 -26.807 1.00 41.25 103 PRO A C 1
ATOM 820 O O . PRO A 1 103 ? -16.464 -3.743 -27.537 1.00 41.25 103 PRO A O 1
ATOM 823 N N . ILE A 1 104 ? -14.919 -2.253 -26.816 1.00 34.78 104 ILE A N 1
ATOM 824 C CA . ILE A 1 104 ? -15.184 -1.065 -27.690 1.00 34.78 104 ILE A CA 1
ATOM 825 C C . ILE A 1 104 ? -16.256 -0.117 -27.077 1.00 34.78 104 ILE A C 1
ATOM 827 O O . ILE A 1 104 ? -17.283 -0.585 -26.617 1.00 34.78 104 ILE A O 1
ATOM 831 N N . CYS A 1 105 ? -16.136 1.218 -26.928 1.00 28.69 105 CYS A N 1
ATOM 832 C CA . CYS A 1 105 ? -15.626 2.336 -27.755 1.00 28.69 105 CYS A CA 1
ATOM 833 C C . CYS A 1 105 ? -15.684 3.670 -26.922 1.00 28.69 105 CYS A C 1
ATOM 835 O O . CYS A 1 105 ? -16.113 3.620 -25.773 1.00 28.69 105 CYS A O 1
ATOM 837 N N . PRO A 1 106 ? -15.512 4.890 -27.486 1.00 31.23 106 PRO A N 1
ATOM 838 C CA . PRO A 1 106 ? -14.308 5.650 -27.847 1.00 31.23 106 PRO A CA 1
ATOM 839 C C . PRO A 1 106 ? -14.037 6.889 -26.940 1.00 31.23 106 PRO A C 1
ATOM 841 O O . PRO A 1 106 ? -14.850 7.297 -26.115 1.00 31.23 106 PRO A O 1
ATOM 844 N N . LYS A 1 107 ? -12.883 7.548 -27.144 1.00 36.66 107 LYS A N 1
ATOM 845 C CA . LYS A 1 107 ? -12.555 8.885 -26.595 1.00 36.66 107 LYS A CA 1
ATOM 846 C C . LYS A 1 107 ? -13.559 9.961 -27.057 1.00 36.66 107 LYS A C 1
ATOM 848 O O . LYS A 1 107 ? -13.949 9.921 -28.223 1.00 36.66 107 LYS A O 1
ATOM 853 N N . PRO A 1 108 ? -13.779 11.033 -26.271 1.00 31.33 108 PRO A N 1
ATOM 854 C CA . PRO A 1 108 ? -14.054 12.350 -26.825 1.00 31.33 108 PRO A CA 1
ATOM 855 C C . PRO A 1 108 ? -12.862 13.315 -26.671 1.00 31.33 108 PRO A C 1
ATOM 857 O O . PRO A 1 108 ? -11.980 13.101 -25.832 1.00 31.33 108 PRO A O 1
ATOM 860 N N . PRO A 1 109 ? -12.807 14.352 -27.525 1.00 37.12 109 PRO A N 1
ATOM 861 C CA . PRO A 1 109 ? -11.641 15.188 -27.753 1.00 37.12 109 PRO A CA 1
ATOM 862 C C . PRO A 1 109 ? -11.729 16.509 -26.974 1.00 37.12 109 PRO A C 1
ATOM 864 O O . PRO A 1 109 ? -12.784 16.883 -26.473 1.00 37.12 109 PRO A O 1
ATOM 867 N N . PHE A 1 110 ? -10.610 17.232 -26.963 1.00 30.66 110 PHE A N 1
ATOM 868 C CA . PHE A 1 110 ? -10.430 18.586 -26.432 1.00 30.66 110 PHE A CA 1
ATOM 869 C C . PHE A 1 110 ? -10.366 18.704 -24.905 1.00 30.66 110 PHE A C 1
ATOM 871 O O . PHE A 1 110 ? -11.354 18.553 -24.199 1.00 30.66 110 PHE A O 1
ATOM 878 N N . LEU A 1 111 ? -9.207 19.134 -24.402 1.00 31.12 111 LEU A N 1
ATOM 879 C CA . LEU A 1 111 ? -9.121 20.494 -23.874 1.00 31.12 111 LEU A CA 1
ATOM 880 C C . LEU A 1 111 ? -7.674 20.938 -23.677 1.00 31.12 111 LEU A C 1
ATOM 882 O O . LEU A 1 111 ? -6.761 20.158 -23.413 1.00 31.12 111 LEU A O 1
ATOM 886 N N . HIS A 1 112 ? -7.530 22.230 -23.922 1.00 28.23 112 HIS A N 1
ATOM 887 C CA . HIS A 1 112 ? -6.320 23.007 -24.044 1.00 28.23 112 HIS A CA 1
ATOM 888 C C . HIS A 1 112 ? -5.503 23.090 -22.750 1.00 28.23 112 HIS A C 1
ATOM 890 O O . HIS A 1 112 ? -6.004 22.923 -21.643 1.00 28.23 112 HIS A O 1
ATOM 896 N N . HIS A 1 113 ? -4.224 23.394 -22.970 1.00 35.72 113 HIS A N 1
ATOM 897 C CA . HIS A 1 113 ? -3.247 23.986 -22.061 1.00 35.72 113 HIS A CA 1
ATOM 898 C C . HIS A 1 113 ? -3.784 24.544 -20.731 1.00 35.72 113 HIS A C 1
ATOM 900 O O . HIS A 1 113 ? -4.490 25.547 -20.716 1.00 35.72 113 HIS A O 1
ATOM 906 N N . CYS A 1 114 ? -3.258 24.012 -19.628 1.00 25.72 114 CYS A N 1
ATOM 907 C CA . CYS A 1 114 ? -2.907 24.814 -18.459 1.00 25.72 114 CYS A CA 1
ATOM 908 C C . CYS A 1 114 ? -1.505 24.393 -18.007 1.00 25.72 114 CYS A C 1
ATOM 910 O O . CYS A 1 114 ? -1.299 23.290 -17.497 1.00 25.72 114 CYS A O 1
ATOM 912 N N . SER A 1 115 ? -0.539 25.276 -18.253 1.00 29.19 115 SER A N 1
ATOM 913 C CA . SER A 1 115 ? 0.792 25.256 -17.653 1.00 29.19 115 SER A CA 1
ATOM 914 C C . SER A 1 115 ? 0.671 25.238 -16.131 1.00 29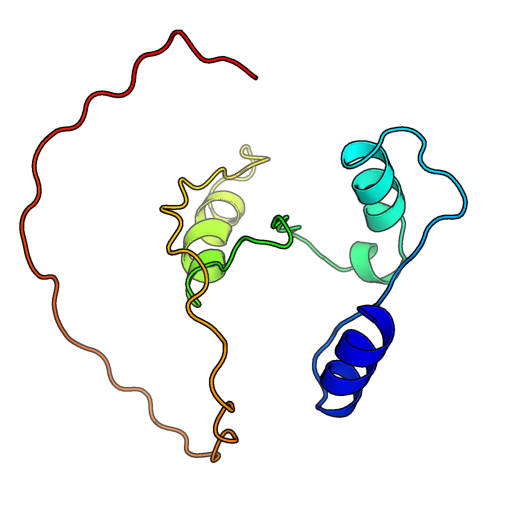.19 115 SER A C 1
ATOM 916 O O . SER A 1 115 ? -0.061 26.053 -15.570 1.00 29.19 115 SER A O 1
ATOM 918 N N . TRP A 1 116 ? 1.392 24.333 -15.472 1.00 30.11 116 TRP A N 1
ATOM 919 C CA . TRP A 1 116 ? 1.549 24.352 -14.020 1.00 30.11 116 TRP A CA 1
ATOM 920 C C . TRP A 1 116 ? 2.952 24.839 -13.663 1.00 30.11 116 TRP A C 1
ATOM 922 O O . TRP A 1 116 ? 3.946 24.364 -14.212 1.00 30.11 116 TRP A O 1
ATOM 932 N N . ASP A 1 117 ? 2.965 25.829 -12.778 1.00 31.62 117 ASP A N 1
ATOM 933 C CA . ASP A 1 117 ? 4.102 26.576 -12.251 1.00 31.62 117 ASP A CA 1
ATOM 934 C C . ASP A 1 117 ? 5.018 25.673 -11.390 1.00 31.62 117 ASP A C 1
ATOM 936 O O . ASP A 1 117 ? 4.528 25.014 -10.467 1.00 31.62 117 ASP A O 1
ATOM 940 N N . PRO A 1 118 ? 6.336 25.612 -11.666 1.00 36.09 118 PRO A N 1
ATOM 941 C CA . PRO A 1 118 ? 7.288 24.775 -10.933 1.00 36.09 118 PRO A CA 1
ATOM 942 C C . PRO A 1 118 ? 7.662 25.281 -9.523 1.00 36.09 118 PRO A C 1
ATOM 944 O O . PRO A 1 118 ? 8.509 24.660 -8.876 1.00 36.09 118 PRO A O 1
ATOM 947 N N . SER A 1 119 ? 7.076 26.375 -9.027 1.00 31.52 119 SER A N 1
ATOM 948 C CA . SER A 1 119 ? 7.476 26.993 -7.751 1.00 31.52 119 SER A CA 1
ATOM 949 C C . SER A 1 119 ? 6.801 26.439 -6.485 1.00 31.52 119 SER A C 1
ATOM 951 O O . SER A 1 119 ? 7.315 26.654 -5.388 1.00 31.52 119 SER A O 1
ATOM 953 N N . LEU A 1 120 ? 5.716 25.668 -6.585 1.00 32.28 120 LEU A N 1
ATOM 954 C CA . LEU A 1 120 ? 5.030 25.107 -5.411 1.00 32.28 120 LEU A CA 1
ATOM 955 C C . LEU A 1 120 ? 5.519 23.682 -5.104 1.00 32.28 120 LEU A C 1
ATOM 957 O O . LEU A 1 120 ? 4.942 22.686 -5.540 1.00 32.28 120 LEU A O 1
ATOM 961 N N . ARG A 1 121 ? 6.624 23.599 -4.352 1.00 34.53 121 ARG A N 1
ATOM 962 C CA . ARG A 1 121 ? 7.128 22.368 -3.723 1.00 34.53 121 ARG A CA 1
ATOM 963 C C . ARG A 1 121 ? 6.661 22.272 -2.263 1.00 34.53 121 ARG A C 1
ATOM 965 O O . ARG A 1 121 ? 7.056 23.116 -1.468 1.00 34.53 121 ARG A O 1
ATOM 972 N N . ILE A 1 122 ? 5.987 21.149 -1.977 1.00 36.84 122 ILE A N 1
ATOM 973 C CA . ILE A 1 122 ? 5.728 20.476 -0.680 1.00 36.84 122 ILE A CA 1
ATOM 974 C C . ILE A 1 122 ? 4.791 21.205 0.288 1.00 36.84 122 ILE A C 1
ATOM 976 O O . ILE A 1 122 ? 5.161 22.271 0.814 1.00 36.84 122 ILE A O 1
#

pLDDT: mean 72.46, std 25.82, range [25.72, 95.88]

Secondary structure (DSSP, 8-state):
-HHHHHHHHHTTT--------S--TTHHHHHHHHHHTSGGGGG-S------TT----TTHHHHHHHHHHS-TT----PPP---------PPPPP-----------------------TT---

Radius of gyration: 18.78 Å; chains: 1; bounding box: 42×40×48 Å

InterPro domains:
  IPR001173 Glycosyltransferase 2-like [PF00535] (4-92)
  IPR029044 Nucleotide-diphospho-sugar transferases [G3DSA:3.90.550.10] (1-88)
  IPR029044 Nucleotide-diphospho-sugar transferases [SSF53448] (3-116)

Foldseek 3Di:
DVVVVQVVVVVVVDPGDDDDDPDCPPPPVVVVVVVCVDPVNVPDPDDDDDDPQDDDDPCRCVVFVCVCVVDVVDPDDDDDDDDPGPPDDDDDDDDDDDDDDDDDDDDDDDDDDDDDDPPDDD

Sequence (122 aa):
MVEQECQRWASKGINITYQIRENRTGYKAGALKEGLKRSYVKHCEYVAIFDADFRPEPDFLRRSIPFLVNNPDIALVQARLHGKLAKGMGPQEEPTNHGGVDPICPKPPFLHHCSWDPSLRI